Protein AF-A0A7S1DHY3-F1 (afdb_monomer_lite)

Radius of gyration: 20.11 Å; chains: 1; bounding box: 54×24×79 Å

pLDDT: mean 72.91, std 16.6, range [38.22, 94.81]

Foldseek 3Di:
DFDQVDDCDPCVVVPVPVVVVVVVVSVVVVVQVVVQVVQQVDQDPLRARQWDKDFDADPPPRHTFWIWTKGFFKAAPVVRDTPPDPHTDDDDDPDRIDGDIDGPDTTGGPVNPPVCPSVVNVVVRVVVRVVNNVSRVVVVPDPPDPPPDDD

Secondary structure (DSSP, 8-state):
---TT----TTGGG-HHHHHHHHHHHHHHHHHHHHHHHHHHS--TT----EEEEEEE-TTT--EEEEEEEEEEEEETTTTEEE--SSTTPPPPSSSEEEEEEEEEEEE-GGGTTSSHHHHHHHHHHHHHHHHHHHHHHTS-----------

InterPro domains:
  IPR000182 GNAT domain [PF00583] (84-130)
  IPR016181 Acyl-CoA N-acyltransferase [SSF55729] (36-130)

Structure (mmCIF, N/CA/C/O backbone):
data_AF-A0A7S1DHY3-F1
#
_entry.id   AF-A0A7S1DHY3-F1
#
loop_
_atom_site.group_PDB
_atom_site.id
_atom_site.type_symbol
_atom_site.label_atom_id
_atom_site.label_alt_id
_atom_site.label_comp_id
_atom_site.label_asym_id
_atom_site.label_entity_id
_atom_site.label_seq_id
_atom_site.pdbx_PDB_ins_code
_atom_site.Cartn_x
_atom_site.Cartn_y
_atom_site.Cartn_z
_atom_site.occupancy
_atom_site.B_iso_or_equiv
_atom_site.auth_seq_id
_atom_site.auth_comp_id
_atom_site.auth_asym_id
_atom_site.auth_atom_id
_atom_site.pdbx_PDB_model_num
ATOM 1 N N . MET A 1 1 ? -10.671 8.798 14.235 1.00 47.34 1 MET A N 1
ATOM 2 C CA . MET A 1 1 ? -9.869 8.187 13.155 1.00 47.34 1 MET A CA 1
ATOM 3 C C . MET A 1 1 ? -9.283 6.902 13.718 1.00 47.34 1 MET A C 1
ATOM 5 O O . MET A 1 1 ? -8.613 6.974 14.739 1.00 47.34 1 MET A O 1
ATOM 9 N N . GLU A 1 2 ? -9.636 5.742 13.169 1.00 54.94 2 GLU A N 1
ATOM 10 C CA . GLU A 1 2 ? -9.142 4.444 13.654 1.00 54.94 2 GLU A CA 1
ATOM 11 C C . GLU A 1 2 ? -7.736 4.199 13.078 1.00 54.94 2 GLU A C 1
ATOM 13 O O . GLU A 1 2 ? -7.519 4.402 11.884 1.00 54.94 2 GLU A O 1
ATOM 18 N N . CYS A 1 3 ? -6.761 3.830 13.914 1.00 61.16 3 CYS A N 1
ATOM 19 C CA . CYS A 1 3 ? -5.389 3.612 13.454 1.00 61.16 3 CYS A CA 1
ATOM 20 C C . CYS A 1 3 ? -5.254 2.225 12.807 1.00 61.16 3 CYS A C 1
ATOM 22 O O . CYS A 1 3 ? -5.506 1.198 13.438 1.00 61.16 3 CYS A O 1
ATOM 24 N N . PHE A 1 4 ? -4.823 2.192 11.543 1.00 64.44 4 PHE A N 1
ATOM 25 C CA . PHE A 1 4 ? -4.585 0.954 10.789 1.00 64.44 4 PHE A CA 1
ATOM 26 C C . PHE A 1 4 ? -3.299 0.225 11.204 1.00 64.44 4 PHE A C 1
ATOM 28 O O . PHE A 1 4 ? -3.138 -0.952 10.889 1.00 64.44 4 PHE A O 1
ATOM 35 N N . TYR A 1 5 ? -2.409 0.903 11.933 1.00 60.72 5 TYR A N 1
ATOM 36 C CA . TYR A 1 5 ? -1.080 0.418 12.319 1.00 60.72 5 TYR A CA 1
ATOM 37 C C . TYR A 1 5 ? -0.980 0.028 13.802 1.00 60.72 5 TYR A C 1
ATOM 39 O O . TYR A 1 5 ? 0.111 -0.049 14.362 1.00 60.72 5 TYR A O 1
ATOM 47 N N . GLY A 1 6 ? -2.122 -0.242 14.435 1.00 56.34 6 GLY A N 1
ATOM 48 C CA . GLY A 1 6 ? -2.207 -0.713 15.814 1.00 56.34 6 GLY A CA 1
ATOM 49 C C . GLY A 1 6 ? -3.155 0.130 16.659 1.00 56.34 6 GLY A C 1
ATOM 50 O O . GLY A 1 6 ? -3.212 1.351 16.535 1.00 56.34 6 GLY A O 1
ATOM 51 N N . GLY A 1 7 ? -3.912 -0.535 17.531 1.00 56.47 7 GLY A N 1
ATOM 52 C CA . GLY A 1 7 ? -4.746 0.136 18.526 1.00 56.47 7 GLY A CA 1
ATOM 53 C C . GLY A 1 7 ? -3.916 0.646 19.703 1.00 56.47 7 GLY A C 1
ATOM 54 O O . GLY A 1 7 ? -2.860 0.096 20.015 1.00 56.47 7 GLY A O 1
ATOM 55 N N . VAL A 1 8 ? -4.409 1.683 20.379 1.00 57.56 8 VAL A N 1
ATOM 56 C CA . VAL A 1 8 ? -3.923 2.057 21.712 1.00 57.56 8 VAL A CA 1
ATOM 57 C C . VAL A 1 8 ? -4.470 1.007 22.678 1.00 57.56 8 VAL A C 1
ATOM 59 O O . VAL A 1 8 ? -5.666 0.976 22.960 1.00 57.56 8 VAL A O 1
ATOM 62 N N . GLY A 1 9 ? -3.622 0.086 23.125 1.00 56.91 9 GLY A N 1
ATOM 63 C CA . GLY A 1 9 ? -3.957 -0.812 24.220 1.00 56.91 9 GLY A CA 1
ATOM 64 C C . GLY A 1 9 ? -4.030 -0.030 25.530 1.00 56.91 9 GLY A C 1
ATOM 65 O O . GLY A 1 9 ? -3.395 1.010 25.687 1.00 56.91 9 GLY A O 1
ATOM 66 N N . VAL A 1 10 ? -4.769 -0.547 26.511 1.00 57.09 10 VAL A N 1
ATOM 67 C CA . VAL A 1 10 ? -4.898 0.082 27.843 1.00 57.09 10 VAL A CA 1
ATOM 68 C C . VAL A 1 10 ? -3.526 0.303 28.509 1.00 57.09 10 VAL A C 1
ATOM 70 O O . VAL A 1 10 ? -3.339 1.262 29.249 1.00 57.09 10 VAL A O 1
ATOM 73 N N . LEU A 1 11 ? -2.537 -0.536 28.187 1.00 55.44 11 LEU A N 1
ATOM 74 C CA . LEU A 1 11 ? -1.160 -0.421 28.678 1.00 55.44 11 LEU A CA 1
ATOM 75 C C . LEU A 1 11 ? -0.338 0.685 27.991 1.00 55.44 11 LEU A C 1
ATOM 77 O O . LEU A 1 11 ? 0.666 1.123 28.545 1.00 55.44 11 LEU A O 1
ATOM 81 N N . ASP A 1 12 ? -0.762 1.183 26.829 1.00 57.12 12 ASP A N 1
ATOM 82 C CA . ASP A 1 12 ? -0.056 2.255 26.114 1.00 57.12 12 ASP A CA 1
ATOM 83 C C . ASP A 1 12 ? -0.299 3.630 26.738 1.00 57.12 12 ASP A C 1
ATOM 85 O O . ASP A 1 12 ? 0.563 4.505 26.661 1.00 57.12 12 ASP A O 1
ATOM 89 N N . PHE A 1 13 ? -1.425 3.796 27.441 1.00 57.84 13 PHE A N 1
ATOM 90 C CA . PHE A 1 13 ? -1.686 4.967 28.284 1.00 57.84 13 PHE A CA 1
ATOM 91 C C . PHE A 1 13 ? -0.663 5.115 29.415 1.00 57.84 13 PHE A C 1
ATOM 93 O O . PHE A 1 13 ? -0.383 6.230 29.850 1.00 57.84 13 PHE A O 1
ATOM 100 N N . LEU A 1 14 ? -0.086 4.003 29.875 1.00 66.19 14 LEU A N 1
ATOM 101 C CA . LEU A 1 14 ? 0.935 3.990 30.922 1.00 66.19 14 LEU A CA 1
ATOM 102 C C . LEU A 1 14 ? 2.349 4.229 30.366 1.00 66.19 14 LEU A C 1
ATOM 104 O O . LEU A 1 14 ? 3.288 4.391 31.142 1.00 66.19 14 LEU A O 1
ATOM 108 N N . ASN A 1 15 ? 2.512 4.278 29.038 1.00 76.12 15 ASN A N 1
ATOM 109 C CA . ASN A 1 15 ? 3.790 4.528 28.380 1.00 76.12 15 ASN A CA 1
ATOM 110 C C . ASN A 1 15 ? 3.675 5.682 27.359 1.00 76.12 15 ASN A C 1
ATOM 112 O O . ASN A 1 15 ? 3.512 5.453 26.153 1.00 76.12 15 ASN A O 1
ATOM 116 N N . PRO A 1 16 ? 3.792 6.942 27.817 1.00 75.88 16 PRO A N 1
ATOM 117 C CA . PRO A 1 16 ? 3.680 8.112 26.947 1.00 75.88 16 PRO A CA 1
ATOM 118 C C . PRO A 1 16 ? 4.741 8.133 25.836 1.00 75.88 16 PRO A C 1
ATOM 120 O O . PRO A 1 16 ? 4.466 8.616 24.739 1.00 75.88 16 PRO A O 1
ATOM 123 N N . LEU A 1 17 ? 5.926 7.555 26.069 1.00 80.31 17 LEU A N 1
ATOM 124 C CA . LEU A 1 17 ? 6.974 7.462 25.051 1.00 80.31 17 LEU A CA 1
ATOM 125 C C . LEU A 1 17 ? 6.560 6.542 23.895 1.00 80.31 17 LEU A C 1
ATOM 127 O O . LEU A 1 17 ? 6.716 6.917 22.733 1.00 80.31 17 LEU A O 1
ATOM 131 N N . ALA A 1 18 ? 5.984 5.376 24.199 1.00 72.62 18 ALA A N 1
ATOM 132 C CA . ALA A 1 18 ? 5.478 4.456 23.179 1.00 72.62 18 ALA A CA 1
ATOM 133 C C . ALA A 1 18 ? 4.355 5.095 22.345 1.00 72.62 18 ALA A C 1
ATOM 135 O O . ALA A 1 18 ? 4.302 4.919 21.126 1.00 72.62 18 ALA A O 1
ATOM 136 N N . SER A 1 19 ? 3.498 5.894 22.987 1.00 72.94 19 SER A N 1
ATOM 137 C CA . SER A 1 19 ? 2.446 6.655 22.307 1.00 72.94 19 SER A CA 1
ATOM 138 C C . SER A 1 19 ? 3.021 7.687 21.330 1.00 72.94 19 SER A C 1
ATOM 140 O O . SER A 1 19 ? 2.616 7.727 20.168 1.00 72.94 19 SER A O 1
ATOM 142 N N . VAL A 1 20 ? 4.019 8.474 21.750 1.00 78.69 20 VAL A N 1
ATOM 143 C CA . VAL A 1 20 ? 4.695 9.451 20.875 1.00 78.69 20 VAL A CA 1
ATOM 144 C C . VAL A 1 20 ? 5.402 8.759 19.708 1.00 78.69 20 VAL A C 1
ATOM 146 O O . VAL A 1 20 ? 5.259 9.190 18.565 1.00 78.69 20 VAL A O 1
ATOM 149 N N . GLN A 1 21 ? 6.119 7.661 19.960 1.00 78.62 21 GLN A N 1
ATOM 150 C CA . GLN A 1 21 ? 6.804 6.903 18.908 1.00 78.62 21 GLN A CA 1
ATOM 151 C C . GLN A 1 21 ? 5.833 6.394 17.839 1.00 78.62 21 GLN A C 1
ATOM 153 O O . GLN A 1 21 ? 6.118 6.514 16.648 1.00 78.62 21 GLN A O 1
ATOM 158 N N . ARG A 1 22 ? 4.660 5.884 18.234 1.00 74.31 22 ARG A N 1
ATOM 159 C CA . ARG A 1 22 ? 3.633 5.459 17.271 1.00 74.31 22 ARG A CA 1
ATOM 160 C C . ARG A 1 22 ? 3.072 6.611 16.461 1.00 74.31 22 ARG A C 1
ATOM 162 O O . ARG A 1 22 ? 2.916 6.453 15.256 1.00 74.31 22 ARG A O 1
ATOM 169 N N . LEU A 1 23 ? 2.798 7.753 17.090 1.00 77.31 23 LEU A N 1
ATOM 170 C CA . LEU A 1 23 ? 2.316 8.935 16.373 1.00 77.31 23 LEU A CA 1
ATOM 171 C C . LEU A 1 23 ? 3.339 9.417 15.338 1.00 77.31 23 LEU A C 1
ATOM 173 O O . LEU A 1 23 ? 2.960 9.735 14.213 1.00 77.31 23 LEU A O 1
ATOM 177 N N . LEU A 1 24 ? 4.631 9.410 15.680 1.00 79.62 24 LEU A N 1
ATOM 178 C CA . LEU A 1 24 ? 5.705 9.756 14.745 1.00 79.62 24 LEU A CA 1
ATOM 179 C C . LEU A 1 24 ? 5.798 8.762 13.581 1.00 79.62 24 LEU A C 1
ATOM 181 O O . LEU A 1 24 ? 5.895 9.180 12.428 1.00 79.62 24 LEU A O 1
ATOM 185 N N . LEU A 1 25 ? 5.728 7.457 13.862 1.00 78.31 25 LEU A N 1
ATOM 186 C CA . LEU A 1 25 ? 5.710 6.424 12.822 1.00 78.31 25 LEU A CA 1
ATOM 187 C C . LEU A 1 25 ? 4.488 6.572 11.912 1.00 78.31 25 LEU A C 1
ATOM 189 O O . LEU A 1 25 ? 4.631 6.543 10.693 1.00 78.31 25 LEU A O 1
ATOM 193 N N . GLN A 1 26 ? 3.307 6.789 12.489 1.00 79.94 26 GLN A N 1
ATOM 194 C CA . GLN A 1 26 ? 2.077 7.007 11.737 1.00 79.94 26 GLN A CA 1
ATOM 195 C C . GLN A 1 26 ? 2.198 8.235 10.828 1.00 79.94 26 GLN A C 1
ATOM 197 O O . GLN A 1 26 ? 1.942 8.121 9.634 1.00 79.94 26 GLN A O 1
ATOM 202 N N . GLN A 1 27 ? 2.652 9.379 11.349 1.00 81.00 27 GLN A N 1
ATOM 203 C CA . GLN A 1 27 ? 2.857 10.583 10.538 1.00 81.00 27 GLN A CA 1
ATOM 204 C C . GLN A 1 27 ? 3.864 10.359 9.407 1.00 81.00 27 GLN A C 1
ATOM 206 O O . GLN A 1 27 ? 3.653 10.834 8.290 1.00 81.00 27 GLN A O 1
ATOM 211 N N . GLN A 1 28 ? 4.953 9.634 9.672 1.00 81.81 28 GLN A N 1
ATOM 212 C CA . GLN A 1 28 ? 5.951 9.319 8.654 1.00 81.81 28 GLN A CA 1
ATOM 213 C C . GLN A 1 28 ? 5.353 8.450 7.540 1.00 81.81 28 GLN A C 1
ATOM 215 O O . GLN A 1 28 ? 5.576 8.728 6.361 1.00 81.81 28 GLN A O 1
ATOM 220 N N . VAL A 1 29 ? 4.563 7.437 7.902 1.00 79.38 29 VAL A N 1
ATOM 221 C CA . VAL A 1 29 ? 3.877 6.556 6.949 1.00 79.38 29 VAL A CA 1
ATOM 222 C C . VAL A 1 29 ? 2.815 7.315 6.154 1.00 79.38 29 VAL A C 1
ATOM 224 O O . VAL A 1 29 ? 2.756 7.175 4.937 1.00 79.38 29 VAL A O 1
ATOM 227 N N . GLU A 1 30 ? 2.012 8.160 6.801 1.00 83.38 30 GLU A N 1
ATOM 228 C CA . GLU A 1 30 ? 1.002 8.991 6.136 1.00 83.38 30 GLU A CA 1
ATOM 229 C C . GLU A 1 30 ? 1.640 9.979 5.155 1.00 83.38 30 GLU A C 1
ATOM 231 O O . GLU A 1 30 ? 1.165 10.133 4.028 1.00 83.38 30 GLU A O 1
ATOM 236 N N . LYS A 1 31 ? 2.746 10.621 5.552 1.00 83.50 31 LYS A N 1
ATOM 237 C CA . LYS A 1 31 ? 3.503 11.532 4.687 1.00 83.50 31 LYS A CA 1
ATOM 238 C C . LYS A 1 31 ? 4.060 10.805 3.468 1.00 83.50 31 LYS A C 1
ATOM 240 O O . LYS A 1 31 ? 3.971 11.327 2.355 1.00 83.50 31 LYS A O 1
ATOM 245 N N . ASP A 1 32 ? 4.622 9.619 3.676 1.00 82.12 32 ASP A N 1
ATOM 246 C CA . ASP A 1 32 ? 5.153 8.802 2.594 1.00 82.12 32 ASP A CA 1
ATOM 247 C C . ASP A 1 32 ? 4.032 8.341 1.652 1.00 82.12 32 ASP A C 1
ATOM 249 O O . ASP A 1 32 ? 4.088 8.620 0.456 1.00 82.12 32 ASP A O 1
ATOM 253 N N . LEU A 1 33 ? 2.940 7.779 2.180 1.00 83.94 33 LEU A N 1
ATOM 254 C CA . LEU A 1 33 ? 1.769 7.374 1.396 1.00 83.94 33 LEU A CA 1
ATOM 255 C C . LEU A 1 33 ? 1.178 8.544 0.592 1.00 83.94 33 LEU A C 1
ATOM 257 O O . LEU A 1 33 ? 0.879 8.398 -0.593 1.00 83.94 33 LEU A O 1
ATOM 261 N N . ALA A 1 34 ? 1.055 9.730 1.194 1.00 85.69 34 ALA A N 1
ATOM 262 C CA . ALA A 1 34 ? 0.583 10.926 0.500 1.00 85.69 34 ALA A CA 1
ATOM 263 C C . ALA A 1 34 ? 1.524 11.347 -0.642 1.00 85.69 34 ALA A C 1
ATOM 265 O O . ALA A 1 34 ? 1.056 11.799 -1.691 1.00 85.69 34 ALA A O 1
ATOM 266 N N . SER A 1 35 ? 2.839 11.194 -0.461 1.00 82.06 35 SER A N 1
ATOM 267 C CA . SER A 1 35 ? 3.828 11.419 -1.519 1.00 82.06 35 SER A CA 1
ATOM 268 C C . SER A 1 35 ? 3.638 10.426 -2.669 1.00 82.06 35 SER A C 1
ATOM 270 O O . SER A 1 35 ? 3.501 10.836 -3.823 1.00 82.06 35 SER A O 1
ATOM 272 N N . ARG A 1 36 ? 3.513 9.130 -2.355 1.00 80.31 36 ARG A N 1
ATOM 273 C CA . ARG A 1 36 ? 3.284 8.062 -3.343 1.00 80.31 36 ARG A CA 1
ATOM 274 C C . ARG A 1 36 ? 2.005 8.281 -4.142 1.00 80.31 36 ARG A C 1
ATOM 276 O O . ARG A 1 36 ? 2.046 8.283 -5.367 1.00 80.31 36 ARG A O 1
ATOM 283 N N . LEU A 1 37 ? 0.895 8.591 -3.472 1.00 83.94 37 LEU A N 1
ATOM 284 C CA . LEU A 1 37 ? -0.381 8.896 -4.126 1.00 83.94 37 LEU A CA 1
ATOM 285 C C . LEU A 1 37 ? -0.279 10.080 -5.097 1.00 83.94 37 LEU A C 1
ATOM 287 O O . LEU A 1 37 ? -0.900 10.059 -6.160 1.00 83.94 37 LEU A O 1
ATOM 291 N N . LYS A 1 38 ? 0.503 11.115 -4.763 1.00 82.88 38 LYS A N 1
ATOM 292 C CA . LYS A 1 38 ? 0.754 12.237 -5.682 1.00 82.88 38 LYS A CA 1
ATOM 293 C C . LYS A 1 38 ? 1.555 11.799 -6.903 1.00 82.88 38 LYS A C 1
ATOM 295 O O . LYS A 1 38 ? 1.288 12.303 -7.989 1.00 82.88 38 LYS A O 1
ATOM 300 N N . MET A 1 39 ? 2.510 10.890 -6.737 1.00 77.44 39 MET A N 1
ATOM 301 C CA . MET A 1 39 ? 3.316 10.377 -7.844 1.00 77.44 39 MET A CA 1
ATOM 302 C C . MET A 1 39 ? 2.526 9.431 -8.738 1.00 77.44 39 MET A C 1
ATOM 304 O O . MET A 1 39 ? 2.550 9.621 -9.941 1.00 77.44 39 MET A O 1
ATOM 308 N N . TYR A 1 40 ? 1.724 8.520 -8.184 1.00 80.25 40 TYR A N 1
ATOM 309 C CA . TYR A 1 40 ? 0.886 7.618 -8.988 1.00 80.25 40 TYR A CA 1
ATOM 310 C C . TYR A 1 40 ? -0.166 8.358 -9.819 1.00 80.25 40 TYR A C 1
ATOM 312 O O . TYR A 1 40 ? -0.591 7.876 -10.865 1.00 80.25 40 TYR A O 1
ATOM 320 N N . ARG A 1 41 ? -0.585 9.551 -9.375 1.00 75.38 41 ARG A N 1
ATOM 321 C CA . ARG A 1 41 ? -1.460 10.439 -10.157 1.00 75.38 41 ARG A CA 1
ATOM 322 C C . ARG A 1 41 ? -0.746 11.104 -11.331 1.00 75.38 41 ARG A C 1
ATOM 324 O O . ARG A 1 41 ? -1.403 11.454 -12.307 1.00 75.38 41 ARG A O 1
ATOM 331 N N . LYS A 1 42 ? 0.566 11.323 -11.233 1.00 67.81 42 LYS A N 1
ATOM 332 C CA . LYS A 1 42 ? 1.367 11.882 -12.322 1.00 67.81 42 LYS A CA 1
ATOM 333 C C . LYS A 1 42 ? 1.769 10.726 -13.233 1.00 67.81 42 LYS A C 1
ATOM 335 O O . LYS A 1 42 ? 2.575 9.888 -12.846 1.00 67.81 42 LYS A O 1
ATOM 340 N N . ARG A 1 43 ? 1.201 10.665 -14.438 1.00 59.97 43 ARG A N 1
ATOM 341 C CA . ARG A 1 43 ? 1.749 9.777 -15.468 1.00 59.97 43 ARG A CA 1
ATOM 342 C C . ARG A 1 43 ? 3.168 10.241 -15.786 1.00 59.97 43 ARG A C 1
ATOM 344 O O . ARG A 1 43 ? 3.387 11.439 -15.970 1.00 59.97 43 ARG A O 1
ATOM 351 N N . ASP A 1 44 ? 4.102 9.297 -15.799 1.00 60.47 44 ASP A N 1
ATOM 352 C CA . ASP A 1 44 ? 5.434 9.498 -16.366 1.00 60.47 44 ASP A CA 1
ATOM 353 C C . ASP A 1 44 ? 5.264 10.020 -17.814 1.00 60.47 44 ASP A C 1
ATOM 355 O O . ASP A 1 44 ? 4.298 9.605 -18.468 1.00 60.47 44 ASP A O 1
ATOM 359 N N . PRO A 1 45 ? 6.101 10.939 -18.333 1.00 53.03 45 PRO A N 1
ATOM 360 C CA . PRO A 1 45 ? 6.127 11.280 -19.761 1.00 53.03 45 PRO A CA 1
ATOM 361 C C . PRO A 1 45 ? 6.118 10.055 -20.690 1.00 53.03 45 PRO A C 1
ATOM 363 O O . PRO A 1 45 ? 5.500 10.117 -21.750 1.00 53.03 45 PRO A O 1
ATOM 366 N N . ASP A 1 46 ? 6.682 8.928 -20.246 1.00 55.62 46 ASP A N 1
ATOM 367 C CA . ASP A 1 46 ? 6.704 7.658 -20.986 1.00 55.62 46 ASP A CA 1
ATOM 368 C C . ASP A 1 46 ? 5.416 6.819 -20.825 1.00 55.62 46 ASP A C 1
ATOM 370 O O . ASP A 1 46 ? 5.329 5.680 -21.281 1.00 55.62 46 ASP A O 1
ATOM 374 N N . GLY A 1 47 ? 4.402 7.342 -20.129 1.00 58.00 47 GLY A N 1
ATOM 375 C CA . GLY A 1 47 ? 3.107 6.692 -19.910 1.00 58.00 47 GLY A CA 1
ATOM 376 C C . GLY A 1 47 ? 3.100 5.578 -18.857 1.00 58.00 47 GLY A C 1
ATOM 377 O O . GLY A 1 47 ? 2.024 5.082 -18.518 1.00 58.00 47 GLY A O 1
ATOM 378 N N . VAL A 1 48 ? 4.256 5.215 -18.295 1.00 59.53 48 VAL A N 1
ATOM 379 C CA . VAL A 1 48 ? 4.388 4.107 -17.338 1.00 59.53 48 VAL A CA 1
ATOM 380 C C . VAL A 1 48 ? 3.838 4.504 -15.964 1.00 59.53 48 VAL A C 1
ATOM 382 O O . VAL A 1 48 ? 4.269 5.481 -15.349 1.00 59.53 48 VAL A O 1
ATOM 385 N N . ALA A 1 49 ? 2.879 3.733 -15.445 1.00 67.69 49 ALA A N 1
ATOM 386 C CA . ALA A 1 49 ? 2.375 3.921 -14.087 1.00 67.69 49 ALA A CA 1
ATOM 387 C C . ALA A 1 49 ? 3.437 3.497 -13.060 1.00 67.69 49 ALA A C 1
ATOM 389 O O . ALA A 1 49 ? 3.905 2.365 -13.069 1.00 67.69 49 ALA A O 1
ATOM 390 N N . SER A 1 50 ? 3.794 4.384 -12.133 1.00 75.31 50 SER A N 1
ATOM 391 C CA . SER A 1 50 ? 4.817 4.136 -11.102 1.00 75.31 50 SER A CA 1
ATOM 392 C C . SER A 1 50 ? 4.320 3.290 -9.914 1.00 75.31 50 SER A C 1
ATOM 394 O O . SER A 1 50 ? 5.103 2.911 -9.041 1.00 75.31 50 SER A O 1
ATOM 396 N N . GLY A 1 51 ? 3.028 2.962 -9.885 1.00 82.62 51 GLY A N 1
ATOM 397 C CA . GLY A 1 51 ? 2.394 2.126 -8.871 1.00 82.62 51 GLY A CA 1
ATOM 398 C C . GLY A 1 51 ? 0.882 2.330 -8.817 1.00 82.62 51 GLY A C 1
ATOM 399 O O . GLY A 1 51 ? 0.294 3.028 -9.647 1.00 82.62 51 GLY A O 1
ATOM 400 N N . VAL A 1 52 ? 0.243 1.703 -7.834 1.00 87.12 52 VAL A N 1
ATOM 401 C CA . VAL A 1 52 ? -1.198 1.767 -7.603 1.00 87.12 52 VAL A CA 1
ATOM 402 C C . VAL A 1 52 ? -1.504 1.622 -6.118 1.00 87.12 52 VAL A C 1
ATOM 404 O O . VAL A 1 52 ? -0.952 0.771 -5.430 1.00 87.12 52 VAL A O 1
ATOM 407 N N . CYS A 1 53 ? -2.448 2.426 -5.639 1.00 89.75 53 CYS A N 1
ATOM 408 C CA . CYS A 1 53 ? -3.008 2.295 -4.303 1.00 89.75 53 CYS A CA 1
ATOM 409 C C . CYS A 1 53 ? -4.524 2.125 -4.418 1.00 89.75 53 CYS A C 1
ATOM 411 O O . CYS A 1 53 ? -5.186 2.876 -5.140 1.00 89.75 53 CYS A O 1
ATOM 413 N N . MET A 1 54 ? -5.066 1.114 -3.741 1.00 91.56 54 MET A N 1
ATOM 414 C CA . MET A 1 54 ? -6.490 0.785 -3.740 1.00 91.56 54 MET A CA 1
ATOM 415 C C . MET A 1 54 ? -7.007 0.684 -2.311 1.00 91.56 54 MET A C 1
ATOM 417 O O . MET A 1 54 ? -6.315 0.206 -1.416 1.00 91.56 54 MET A O 1
ATOM 421 N N . ALA A 1 55 ? -8.253 1.100 -2.114 1.00 93.69 55 ALA A N 1
ATOM 422 C CA . ALA A 1 55 ? -8.931 1.085 -0.828 1.00 93.69 55 ALA A CA 1
ATOM 423 C C . ALA A 1 55 ? -10.200 0.229 -0.906 1.00 93.69 55 ALA A C 1
ATOM 425 O O . ALA A 1 55 ? -10.927 0.274 -1.896 1.00 93.69 55 ALA A O 1
ATOM 426 N N . ALA A 1 56 ? -10.468 -0.530 0.154 1.00 94.38 56 ALA A N 1
ATOM 427 C CA . ALA A 1 56 ? -11.745 -1.188 0.386 1.00 94.38 56 ALA A CA 1
ATOM 428 C C . ALA A 1 56 ? -12.585 -0.277 1.278 1.00 94.38 56 ALA A C 1
ATOM 430 O O . ALA A 1 56 ? -12.179 0.039 2.398 1.00 94.38 56 ALA A O 1
ATOM 431 N N . VAL A 1 57 ? -13.738 0.140 0.771 1.00 94.12 57 VAL A N 1
ATOM 432 C CA . VAL A 1 57 ? -14.650 1.060 1.447 1.00 94.12 57 VAL A CA 1
ATOM 433 C C . VAL A 1 57 ? -16.001 0.373 1.593 1.00 94.12 57 VAL A C 1
ATOM 435 O O . VAL A 1 57 ? -16.453 -0.309 0.674 1.00 94.12 57 VAL A O 1
ATOM 438 N N . ASP A 1 58 ? -16.615 0.521 2.759 1.00 91.50 58 ASP A N 1
ATOM 439 C CA . ASP A 1 58 ? -17.982 0.086 2.999 1.00 91.50 58 ASP A CA 1
ATOM 440 C C . ASP A 1 58 ? -18.952 0.892 2.124 1.00 91.50 58 ASP A C 1
ATOM 442 O O . ASP A 1 58 ? -18.919 2.121 2.128 1.00 91.50 58 ASP A O 1
ATOM 446 N N . SER A 1 59 ? -19.794 0.217 1.343 1.00 91.12 59 SER A N 1
ATOM 447 C CA . SER A 1 59 ? -20.687 0.892 0.395 1.00 91.12 59 SER A CA 1
ATOM 448 C C . SER A 1 59 ? -21.830 1.654 1.062 1.00 91.12 59 SER A C 1
ATOM 450 O O . SER A 1 59 ? -22.376 2.562 0.442 1.00 91.12 59 SER A O 1
ATOM 452 N N . GLU A 1 60 ? -22.211 1.281 2.285 1.00 92.62 60 GLU A N 1
ATOM 453 C CA . GLU A 1 60 ? -23.319 1.909 3.007 1.00 92.62 60 GLU A CA 1
ATOM 454 C C . GLU A 1 60 ? -22.820 3.057 3.882 1.00 92.62 60 GLU A C 1
ATOM 456 O O . GLU A 1 60 ? -23.390 4.147 3.860 1.00 92.62 60 GLU A O 1
ATOM 461 N N . THR A 1 61 ? -21.741 2.832 4.637 1.00 91.06 61 THR A N 1
ATOM 462 C CA . THR A 1 61 ? -21.231 3.826 5.595 1.00 91.06 61 THR A CA 1
ATOM 463 C C . THR A 1 61 ? -20.126 4.712 5.027 1.00 91.06 61 THR A C 1
ATOM 465 O O . THR A 1 61 ? -19.827 5.758 5.599 1.00 91.06 61 THR A O 1
ATOM 468 N N . GLY A 1 62 ? -19.500 4.315 3.916 1.00 89.06 62 GLY A N 1
ATOM 469 C CA . GLY A 1 62 ? -18.308 4.981 3.390 1.00 89.06 62 GLY A CA 1
ATOM 470 C C . GLY A 1 62 ? -17.048 4.724 4.225 1.00 89.06 62 GLY A C 1
ATOM 471 O O . GLY A 1 62 ? -16.019 5.364 3.997 1.00 89.06 62 GLY A O 1
ATOM 472 N N . ASP A 1 63 ? -17.101 3.803 5.190 1.00 89.44 63 ASP A N 1
ATOM 473 C CA . ASP A 1 63 ? -15.982 3.534 6.086 1.00 89.44 63 ASP A CA 1
ATOM 474 C C . ASP A 1 63 ? -14.833 2.825 5.367 1.00 89.44 63 ASP A C 1
ATOM 476 O O . ASP A 1 63 ? -15.012 1.794 4.716 1.00 89.44 63 ASP A O 1
ATOM 480 N N . LEU A 1 64 ? -13.611 3.327 5.557 1.00 90.31 64 LEU A N 1
ATOM 481 C CA . LEU A 1 64 ? -12.407 2.658 5.075 1.00 90.31 64 LEU A CA 1
ATOM 482 C C . LEU A 1 64 ? -12.172 1.366 5.873 1.00 90.31 64 LEU A C 1
ATOM 484 O O . LEU A 1 64 ? -11.926 1.395 7.078 1.00 90.31 64 LEU A O 1
ATOM 488 N N . GLN A 1 65 ? -12.208 0.224 5.192 1.00 93.38 65 GLN A N 1
ATOM 489 C CA . GLN A 1 65 ? -12.020 -1.095 5.801 1.00 93.38 65 GLN A CA 1
ATOM 490 C C . GLN A 1 65 ? -10.570 -1.588 5.691 1.00 93.38 65 GLN A C 1
ATOM 492 O O . GLN A 1 65 ? -10.099 -2.373 6.517 1.00 93.38 65 GLN A O 1
ATOM 497 N N . GLY A 1 66 ? -9.844 -1.130 4.674 1.00 92.50 66 GLY A N 1
ATOM 498 C CA . GLY A 1 66 ? -8.456 -1.497 4.422 1.00 92.50 66 GLY A CA 1
ATOM 499 C C . GLY A 1 66 ? -7.940 -0.879 3.134 1.00 92.50 66 GLY A C 1
ATOM 500 O O . GLY A 1 66 ? -8.707 -0.326 2.348 1.00 92.50 66 GLY A O 1
ATOM 501 N N . PHE A 1 67 ? -6.641 -0.989 2.906 1.00 94.06 67 PHE A N 1
ATOM 502 C CA . PHE A 1 67 ? -6.022 -0.538 1.670 1.00 94.06 67 PHE A CA 1
ATOM 503 C C . PHE A 1 67 ? -4.788 -1.369 1.332 1.00 94.06 67 PHE A C 1
ATOM 505 O O . PHE A 1 67 ? -4.207 -2.049 2.183 1.00 94.06 67 PHE A O 1
ATOM 512 N N . VAL A 1 68 ? -4.409 -1.298 0.064 1.00 93.62 68 VAL A N 1
ATOM 513 C CA . VAL A 1 68 ? -3.214 -1.911 -0.498 1.00 93.62 68 VAL A CA 1
ATOM 514 C C . VAL A 1 68 ? -2.483 -0.883 -1.342 1.00 93.62 68 VAL A C 1
ATOM 516 O O . VAL A 1 68 ? -3.106 -0.108 -2.064 1.00 93.62 68 VAL A O 1
ATOM 519 N N . ASP A 1 69 ? -1.165 -0.883 -1.238 1.00 91.19 69 ASP A N 1
ATOM 520 C CA . ASP A 1 69 ? -0.277 -0.008 -1.981 1.00 91.19 69 ASP A CA 1
ATOM 521 C C . ASP A 1 69 ? 0.824 -0.848 -2.623 1.00 91.19 69 ASP A C 1
ATOM 523 O O . ASP A 1 69 ? 1.564 -1.552 -1.930 1.00 91.19 69 ASP A O 1
ATOM 527 N N . VAL A 1 70 ? 0.911 -0.786 -3.948 1.00 88.88 70 VAL A N 1
ATOM 528 C CA . VAL A 1 70 ? 1.913 -1.482 -4.747 1.00 88.88 70 VAL A CA 1
ATOM 529 C C . VAL A 1 70 ? 2.696 -0.457 -5.546 1.00 88.88 70 VAL A C 1
ATOM 531 O O . VAL A 1 70 ? 2.144 0.266 -6.373 1.00 88.88 70 VAL A O 1
ATOM 534 N N . SER A 1 71 ? 4.007 -0.445 -5.348 1.00 84.50 71 SER A N 1
ATOM 535 C CA . SER A 1 71 ? 4.929 0.369 -6.132 1.00 84.50 71 SER A CA 1
ATOM 536 C C . SER A 1 71 ? 5.595 -0.484 -7.201 1.00 84.50 71 SER A C 1
ATOM 538 O O . SER A 1 71 ? 5.887 -1.652 -6.957 1.00 84.50 71 SER A O 1
ATOM 540 N N . LEU A 1 72 ? 5.927 0.100 -8.351 1.00 78.44 72 LEU A N 1
ATOM 541 C CA . LEU A 1 72 ? 7.000 -0.455 -9.172 1.00 78.44 72 LEU A CA 1
ATOM 542 C C . LEU A 1 72 ? 8.324 0.014 -8.573 1.00 78.44 72 LEU A C 1
ATOM 544 O O . LEU A 1 72 ? 8.515 1.210 -8.343 1.00 78.44 72 LEU A O 1
ATOM 548 N N . THR A 1 73 ? 9.208 -0.922 -8.253 1.00 76.06 73 THR A N 1
ATOM 549 C CA . THR A 1 73 ? 10.515 -0.621 -7.665 1.00 76.06 73 THR A CA 1
ATOM 550 C C . THR A 1 73 ? 11.617 -1.372 -8.397 1.00 76.06 73 THR A C 1
ATOM 552 O O . THR A 1 73 ? 11.339 -2.271 -9.194 1.00 76.06 73 THR A O 1
ATOM 555 N N . LEU A 1 74 ? 12.860 -0.966 -8.158 1.00 75.50 74 LEU A N 1
ATOM 556 C CA . LEU A 1 74 ? 14.021 -1.584 -8.777 1.00 75.50 74 LEU A CA 1
ATOM 557 C C . LEU A 1 74 ? 14.362 -2.876 -8.039 1.00 75.50 74 LEU A C 1
ATOM 559 O O . LEU A 1 74 ? 14.450 -2.915 -6.810 1.00 75.50 74 LEU A O 1
ATOM 563 N N . TYR A 1 75 ? 14.538 -3.932 -8.813 1.00 77.19 75 TYR A N 1
ATOM 564 C CA . TYR A 1 75 ? 14.937 -5.249 -8.367 1.00 77.19 75 TYR A CA 1
ATOM 565 C C . TYR A 1 75 ? 16.265 -5.595 -9.030 1.00 77.19 75 TYR A C 1
ATOM 567 O O . TYR A 1 75 ? 16.341 -5.644 -10.256 1.00 77.19 75 TYR A O 1
ATOM 575 N N . ASP A 1 76 ? 17.299 -5.793 -8.222 1.00 79.19 76 ASP A N 1
ATOM 576 C CA . ASP A 1 76 ? 18.595 -6.282 -8.675 1.00 79.19 76 ASP A CA 1
ATOM 577 C C . ASP A 1 76 ? 18.556 -7.812 -8.707 1.00 79.19 76 ASP A C 1
ATOM 579 O O . ASP A 1 76 ? 18.420 -8.472 -7.670 1.00 79.19 76 ASP A O 1
ATOM 583 N N . GLU A 1 77 ? 18.654 -8.375 -9.911 1.00 76.62 77 GLU A N 1
ATOM 584 C CA . GLU A 1 77 ? 18.630 -9.823 -10.109 1.00 76.62 77 GLU A CA 1
ATOM 585 C C . GLU A 1 77 ? 19.909 -10.498 -9.604 1.00 76.62 77 GLU A C 1
ATOM 587 O O . GLU A 1 77 ? 19.842 -11.610 -9.080 1.00 76.62 77 GLU A O 1
ATOM 592 N N . ASN A 1 78 ? 21.060 -9.822 -9.691 1.00 79.56 78 ASN A N 1
ATOM 593 C CA . ASN A 1 78 ? 22.349 -10.394 -9.303 1.00 79.56 78 ASN A CA 1
ATOM 594 C C . ASN A 1 78 ? 22.449 -10.569 -7.786 1.00 79.56 78 ASN A C 1
ATOM 596 O O . ASN A 1 78 ? 22.989 -11.565 -7.305 1.00 79.56 78 ASN A O 1
ATOM 600 N N . SER A 1 79 ? 21.925 -9.602 -7.028 1.00 81.12 79 SER A N 1
ATOM 601 C CA . SER A 1 79 ? 21.888 -9.661 -5.562 1.00 81.12 79 SER A CA 1
ATOM 602 C C . SER A 1 79 ? 20.569 -10.192 -4.994 1.00 81.12 79 SER A C 1
ATOM 604 O O . SER A 1 79 ? 20.455 -10.346 -3.775 1.00 81.12 79 SER A O 1
ATOM 606 N N . ASN A 1 80 ? 19.590 -10.507 -5.853 1.00 78.56 80 ASN A N 1
ATOM 607 C CA . ASN A 1 80 ? 18.256 -10.984 -5.478 1.00 78.56 80 ASN A CA 1
ATOM 608 C C . ASN A 1 80 ? 17.593 -10.057 -4.433 1.00 78.56 80 ASN A C 1
ATOM 610 O O . ASN A 1 80 ? 17.057 -10.510 -3.415 1.00 78.56 80 ASN A O 1
ATOM 614 N N . ARG A 1 81 ? 17.679 -8.735 -4.653 1.00 78.56 81 ARG A N 1
ATOM 615 C CA . ARG A 1 81 ? 17.263 -7.705 -3.688 1.00 78.56 81 ARG A CA 1
ATOM 616 C C . ARG A 1 81 ? 16.442 -6.601 -4.343 1.00 78.56 81 ARG A C 1
ATOM 618 O O . ARG A 1 81 ? 16.746 -6.130 -5.432 1.00 78.56 81 ARG A O 1
ATOM 625 N N . PHE A 1 82 ? 15.429 -6.125 -3.623 1.00 72.81 82 PHE A N 1
ATOM 626 C CA . PHE A 1 82 ? 14.773 -4.864 -3.951 1.00 72.81 82 PHE A CA 1
ATOM 627 C C . PHE A 1 82 ? 15.607 -3.691 -3.448 1.00 72.81 82 PHE A C 1
ATOM 629 O O . PHE A 1 82 ? 15.800 -3.527 -2.239 1.00 72.81 82 PHE A O 1
ATOM 636 N N . ASP A 1 83 ? 16.043 -2.839 -4.365 1.00 68.19 83 ASP A N 1
ATOM 637 C CA . ASP A 1 83 ? 16.596 -1.542 -4.014 1.00 68.19 83 ASP A CA 1
ATOM 638 C C . ASP A 1 83 ? 15.453 -0.548 -3.87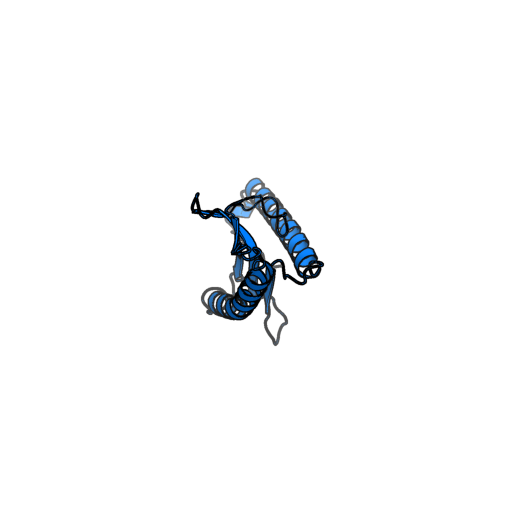7 1.00 68.19 83 ASP A C 1
ATOM 640 O O . ASP A 1 83 ? 15.059 0.167 -4.799 1.00 68.19 83 ASP A O 1
ATOM 644 N N . VAL A 1 84 ? 14.915 -0.510 -2.657 1.00 60.38 84 VAL A N 1
ATOM 645 C CA . VAL A 1 84 ? 13.875 0.429 -2.231 1.00 60.38 84 VAL A CA 1
ATOM 646 C C . VAL A 1 84 ? 14.509 1.816 -2.026 1.00 60.38 84 VAL A C 1
ATOM 648 O O . VAL A 1 84 ? 14.563 2.370 -0.928 1.00 60.38 84 VAL A O 1
ATOM 651 N N . GLY A 1 85 ? 15.095 2.367 -3.088 1.00 50.47 85 GLY A N 1
ATOM 652 C CA . GLY A 1 85 ? 15.781 3.651 -3.079 1.00 50.47 85 GLY A CA 1
ATOM 653 C C . GLY A 1 85 ? 14.785 4.799 -2.967 1.00 50.47 85 GLY A C 1
ATOM 654 O O . GLY A 1 85 ? 14.134 5.134 -3.947 1.00 50.47 85 GLY A O 1
ATOM 655 N N . LYS A 1 86 ? 14.692 5.417 -1.782 1.00 52.25 86 LYS A N 1
ATOM 656 C CA . LYS A 1 86 ? 14.098 6.748 -1.526 1.00 52.25 86 LYS A CA 1
ATOM 657 C C . LYS A 1 86 ? 12.783 7.040 -2.284 1.00 52.25 86 LYS A C 1
ATOM 659 O O . LYS A 1 86 ? 12.642 8.088 -2.902 1.00 52.25 86 LYS A O 1
ATOM 664 N N . GLY A 1 87 ? 11.801 6.149 -2.161 1.00 49.38 87 GLY A N 1
ATOM 665 C CA . GLY A 1 87 ? 10.436 6.364 -2.656 1.00 49.38 87 GLY A CA 1
ATOM 666 C C . GLY A 1 87 ? 10.207 5.964 -4.125 1.00 49.38 87 GLY A C 1
ATOM 667 O O . GLY A 1 87 ? 11.151 5.669 -4.851 1.00 49.38 87 GLY A O 1
ATOM 668 N N . PRO A 1 88 ? 8.940 5.879 -4.572 1.00 49.19 88 PRO A N 1
ATOM 669 C CA . PRO A 1 88 ? 8.625 5.490 -5.948 1.00 49.19 88 PRO A CA 1
ATOM 670 C C . PRO A 1 88 ? 9.170 6.475 -6.991 1.00 49.19 88 PRO A C 1
ATOM 672 O O . PRO A 1 88 ? 9.169 7.682 -6.772 1.00 49.19 88 PRO A O 1
ATOM 675 N N . GLY A 1 89 ? 9.550 5.970 -8.167 1.00 49.91 89 GLY A N 1
ATOM 676 C CA . GLY A 1 89 ? 9.919 6.808 -9.317 1.00 49.91 89 GLY A CA 1
ATOM 677 C C . GLY A 1 89 ? 11.381 7.265 -9.368 1.00 49.91 89 GLY A C 1
ATOM 678 O O . GLY A 1 89 ? 11.738 8.061 -10.236 1.00 49.91 89 GLY A O 1
ATOM 679 N N . THR A 1 90 ? 12.246 6.771 -8.483 1.00 51.19 90 THR A N 1
ATOM 680 C CA . THR A 1 90 ? 13.696 6.987 -8.583 1.00 51.19 90 THR A CA 1
ATOM 681 C C . THR A 1 90 ? 14.221 6.326 -9.863 1.00 51.19 90 THR A C 1
ATOM 683 O O . THR A 1 90 ? 13.886 5.174 -10.145 1.00 51.19 90 THR A O 1
ATOM 686 N N . LYS A 1 91 ? 14.988 7.070 -10.678 1.00 49.50 91 LYS A N 1
ATOM 687 C CA . LYS A 1 91 ? 15.500 6.584 -11.973 1.00 49.50 91 LYS A CA 1
ATOM 688 C C . LYS A 1 91 ? 16.274 5.273 -11.787 1.00 49.50 91 LYS A C 1
ATOM 690 O O . LYS A 1 91 ? 17.012 5.134 -10.815 1.00 49.50 91 LYS A O 1
ATOM 695 N N . ALA A 1 92 ? 16.065 4.333 -12.713 1.00 52.44 92 ALA A N 1
ATOM 696 C CA . ALA A 1 92 ? 16.729 3.034 -12.716 1.00 52.44 92 ALA A CA 1
ATOM 697 C C . ALA A 1 92 ? 18.249 3.225 -12.704 1.00 52.44 92 ALA A C 1
ATOM 699 O O . ALA A 1 92 ? 18.776 3.993 -13.507 1.00 52.44 92 ALA A O 1
ATOM 700 N N . PHE A 1 93 ? 18.928 2.569 -11.764 1.00 50.94 93 PHE A N 1
ATOM 701 C CA . PHE A 1 93 ? 20.382 2.472 -11.777 1.00 50.94 93 PHE A CA 1
ATOM 702 C C . PHE A 1 93 ? 20.816 1.623 -12.980 1.00 50.94 93 PHE A C 1
ATOM 704 O O . PHE A 1 93 ? 20.150 0.650 -13.338 1.00 50.94 93 PHE A O 1
ATOM 711 N N . GLU A 1 94 ? 21.907 2.034 -13.619 1.00 51.38 94 GLU A N 1
ATOM 712 C CA . GLU A 1 94 ? 22.475 1.405 -14.812 1.00 51.38 94 GLU A CA 1
ATOM 713 C C . GLU A 1 94 ? 22.817 -0.078 -14.575 1.00 51.38 94 GLU A C 1
ATOM 715 O O . GLU A 1 94 ? 23.476 -0.411 -13.595 1.00 51.38 94 GLU A O 1
ATOM 720 N N . GLY A 1 95 ? 22.397 -0.944 -15.510 1.00 55.62 95 GLY A N 1
ATOM 721 C CA . GLY A 1 95 ? 22.835 -2.341 -15.646 1.00 55.62 95 GLY A CA 1
ATOM 722 C C . GLY A 1 95 ? 22.260 -3.339 -14.629 1.00 55.62 95 GLY A C 1
ATOM 723 O O . GLY A 1 95 ? 22.597 -3.311 -13.454 1.00 55.62 95 GLY A O 1
ATOM 724 N N . GLY A 1 96 ? 21.440 -4.292 -15.094 1.00 61.47 96 GLY A N 1
ATOM 725 C CA . GLY A 1 96 ? 21.025 -5.469 -14.307 1.00 61.47 96 GLY A CA 1
ATOM 726 C C . GLY A 1 96 ? 19.867 -5.269 -13.320 1.00 61.47 96 GLY A C 1
ATOM 727 O O . GLY A 1 96 ? 19.545 -6.194 -12.577 1.00 61.47 96 GLY A O 1
ATOM 728 N N . THR A 1 97 ? 19.220 -4.097 -13.313 1.00 67.06 97 THR A N 1
ATOM 729 C CA . THR A 1 97 ? 18.025 -3.848 -12.492 1.00 67.06 97 THR A CA 1
ATOM 730 C C . THR A 1 97 ? 16.743 -3.893 -13.321 1.00 67.06 97 THR A C 1
ATOM 732 O O . THR A 1 97 ? 16.644 -3.285 -14.386 1.00 67.06 97 THR A O 1
ATOM 735 N N . LEU A 1 98 ? 15.733 -4.606 -12.820 1.00 72.00 98 LEU A N 1
ATOM 736 C CA . LEU A 1 98 ? 14.402 -4.698 -13.419 1.00 72.00 98 LEU A CA 1
ATOM 737 C C . LEU A 1 98 ? 13.378 -3.929 -12.593 1.00 72.00 98 LEU A C 1
ATOM 739 O O . LEU A 1 98 ? 13.459 -3.871 -11.367 1.00 72.00 98 LEU A O 1
ATOM 743 N N . ARG A 1 99 ? 12.346 -3.388 -13.247 1.00 72.62 99 ARG A N 1
ATOM 744 C CA . ARG A 1 99 ? 11.181 -2.864 -12.529 1.00 72.62 99 ARG A CA 1
ATOM 745 C C . ARG A 1 99 ? 10.263 -4.023 -12.163 1.00 72.62 99 ARG A C 1
ATOM 747 O O . ARG A 1 99 ? 9.676 -4.662 -13.032 1.00 72.62 99 ARG A O 1
ATOM 754 N N . ARG A 1 100 ? 10.115 -4.289 -10.867 1.00 79.25 100 ARG A N 1
ATOM 755 C CA . ARG A 1 100 ? 9.213 -5.323 -10.353 1.00 79.25 100 ARG A CA 1
ATOM 756 C C . ARG A 1 100 ? 8.171 -4.715 -9.414 1.00 79.25 100 ARG A C 1
ATOM 758 O O . ARG A 1 100 ? 8.480 -3.774 -8.675 1.00 79.25 100 ARG A O 1
ATOM 765 N N . PRO A 1 101 ? 6.931 -5.225 -9.431 1.00 82.50 101 PRO A N 1
ATOM 766 C CA . PRO A 1 101 ? 5.931 -4.831 -8.454 1.00 82.50 101 PRO A CA 1
ATOM 767 C C . PRO A 1 101 ? 6.352 -5.222 -7.039 1.00 82.50 101 PRO A C 1
ATOM 769 O O . PRO A 1 101 ? 6.788 -6.345 -6.794 1.00 82.50 101 PRO A O 1
ATOM 772 N N . TYR A 1 102 ? 6.174 -4.297 -6.106 1.00 84.94 102 TYR A N 1
ATOM 773 C CA . TYR A 1 102 ? 6.498 -4.458 -4.699 1.00 84.94 102 TYR A CA 1
ATOM 774 C C . TYR A 1 102 ? 5.313 -4.011 -3.844 1.00 84.94 102 TYR A C 1
ATOM 776 O O . TYR A 1 102 ? 4.850 -2.872 -3.950 1.00 84.94 102 TYR A O 1
ATOM 784 N N . LEU A 1 103 ? 4.821 -4.917 -2.995 1.00 87.56 103 LEU A N 1
ATOM 785 C CA . LEU A 1 103 ? 3.750 -4.640 -2.042 1.00 87.56 103 LEU A CA 1
ATOM 786 C C . LEU A 1 103 ? 4.292 -3.748 -0.923 1.00 87.56 103 LEU A C 1
ATOM 788 O O . LEU A 1 103 ? 4.902 -4.220 0.033 1.00 87.56 103 LEU A O 1
ATOM 792 N N . ALA A 1 104 ? 4.070 -2.449 -1.061 1.00 85.75 104 ALA A N 1
ATOM 793 C CA . ALA A 1 104 ? 4.667 -1.441 -0.208 1.00 85.75 104 ALA A CA 1
ATOM 794 C C . ALA A 1 104 ? 3.835 -1.162 1.053 1.00 85.75 104 ALA A C 1
ATOM 796 O O . ALA A 1 104 ? 4.398 -0.757 2.065 1.00 85.75 104 ALA A O 1
ATOM 797 N N . ASN A 1 105 ? 2.514 -1.380 1.014 1.00 88.38 105 ASN A N 1
ATOM 798 C CA . ASN A 1 105 ? 1.663 -1.484 2.204 1.00 88.38 105 ASN A CA 1
ATOM 799 C C . ASN A 1 105 ? 0.480 -2.429 1.957 1.00 88.38 105 ASN A C 1
ATOM 801 O O . ASN A 1 105 ? -0.095 -2.460 0.870 1.00 88.38 105 ASN A O 1
ATOM 805 N N . LEU A 1 106 ? 0.052 -3.126 3.009 1.00 91.88 106 LEU A N 1
ATOM 806 C CA . LEU A 1 106 ? -1.235 -3.814 3.067 1.00 91.88 106 LEU A CA 1
ATOM 807 C C . LEU A 1 106 ? -1.760 -3.746 4.497 1.00 91.88 106 LEU A C 1
ATOM 809 O O . LEU A 1 106 ? -1.153 -4.302 5.414 1.00 91.88 106 LEU A O 1
ATOM 813 N N . CYS A 1 107 ? -2.891 -3.074 4.692 1.00 90.81 107 CYS A N 1
ATOM 814 C CA . CYS A 1 107 ? -3.475 -2.900 6.016 1.00 90.81 107 CYS A CA 1
ATOM 815 C C . CYS A 1 107 ? -4.988 -3.107 5.988 1.00 90.81 107 CYS A C 1
ATOM 817 O O . CYS A 1 107 ? -5.679 -2.688 5.061 1.00 90.81 107 CYS A O 1
ATOM 819 N N . VAL A 1 108 ? -5.508 -3.736 7.042 1.00 90.88 108 VAL A N 1
ATOM 820 C CA . VAL A 1 108 ? -6.945 -3.926 7.274 1.00 90.88 108 VAL A CA 1
ATOM 821 C C . VAL A 1 108 ? -7.255 -3.440 8.679 1.00 90.88 108 VAL A C 1
ATOM 823 O O . VAL A 1 108 ? -6.581 -3.841 9.633 1.00 90.88 108 VAL A O 1
ATOM 826 N N . ALA A 1 109 ? -8.275 -2.592 8.798 1.00 88.38 109 ALA A N 1
ATOM 827 C CA . ALA A 1 109 ? -8.696 -2.045 10.079 1.00 88.38 109 ALA A CA 1
ATOM 828 C C . ALA A 1 109 ? -9.037 -3.188 11.055 1.00 88.38 109 ALA A C 1
ATOM 830 O O . ALA A 1 109 ? -9.676 -4.161 10.636 1.00 88.38 109 ALA A O 1
ATOM 831 N N . PRO A 1 110 ? -8.649 -3.098 12.343 1.00 86.06 110 PRO A N 1
ATOM 832 C CA . PRO A 1 110 ? -8.806 -4.187 13.311 1.00 86.06 110 PRO A CA 1
ATOM 833 C C . PRO A 1 110 ? -10.213 -4.799 13.346 1.00 86.06 110 PRO A C 1
ATOM 835 O O . PRO A 1 110 ? -10.361 -6.017 13.249 1.00 86.06 110 PRO A O 1
ATOM 838 N N . ARG A 1 111 ? -11.260 -3.963 13.356 1.00 85.81 111 ARG A N 1
ATOM 839 C CA . ARG A 1 111 ? -12.678 -4.384 13.351 1.00 85.81 111 ARG A CA 1
ATOM 840 C C . ARG A 1 111 ? -13.130 -5.135 12.082 1.00 85.81 111 ARG A C 1
ATOM 842 O O . ARG A 1 111 ? -14.223 -5.712 12.029 1.00 85.81 111 ARG A O 1
ATOM 849 N N . HIS A 1 112 ? -12.299 -5.133 11.044 1.00 88.62 112 HIS A N 1
ATOM 850 C CA . HIS A 1 112 ? -12.546 -5.767 9.753 1.00 88.62 112 HIS A CA 1
ATOM 851 C C . HIS A 1 112 ? -11.564 -6.911 9.439 1.00 88.62 112 HIS A C 1
ATOM 853 O O . HIS A 1 112 ? -11.672 -7.562 8.396 1.00 88.62 112 HIS A O 1
ATOM 859 N N . GLN A 1 113 ? -10.625 -7.210 10.338 1.00 87.31 113 GLN A N 1
ATOM 860 C CA . GLN A 1 113 ? -9.707 -8.332 10.164 1.00 87.31 113 GLN A CA 1
ATOM 861 C C . GLN A 1 113 ? -10.450 -9.674 10.155 1.00 87.31 113 GLN A C 1
ATOM 863 O O . GLN A 1 113 ? -11.557 -9.806 10.672 1.00 87.31 113 GLN A O 1
ATOM 868 N N . ARG A 1 114 ? -9.834 -10.686 9.529 1.00 89.38 114 ARG A N 1
ATOM 869 C CA . ARG A 1 114 ? -10.395 -12.043 9.359 1.00 89.38 114 ARG A CA 1
ATOM 870 C C . ARG A 1 114 ? -11.709 -12.114 8.557 1.00 89.38 114 ARG A C 1
ATOM 872 O O . ARG A 1 114 ? -12.322 -13.171 8.501 1.00 89.38 114 ARG A O 1
ATOM 879 N N . LYS A 1 115 ? -12.095 -11.038 7.858 1.00 92.56 115 LYS A N 1
ATOM 880 C CA . LYS A 1 115 ? -13.258 -10.996 6.942 1.00 92.56 115 LYS A CA 1
ATOM 881 C C . LYS A 1 115 ? -12.889 -11.159 5.458 1.00 92.56 115 LYS A C 1
ATOM 883 O O . LYS A 1 115 ? -13.699 -10.899 4.576 1.00 92.56 115 LYS A O 1
ATOM 888 N N . GLY A 1 116 ? -11.646 -11.542 5.156 1.00 94.19 116 GLY A N 1
ATOM 889 C CA . GLY A 1 116 ? -11.171 -11.747 3.780 1.00 94.19 116 GLY A CA 1
ATOM 890 C C . GLY A 1 116 ? -10.858 -10.472 2.982 1.00 94.19 116 GLY A C 1
ATOM 891 O O . GLY A 1 116 ? -10.559 -10.569 1.795 1.00 94.19 116 GLY A O 1
ATOM 892 N N . ILE A 1 117 ? -10.876 -9.288 3.605 1.00 94.19 117 ILE A N 1
ATOM 893 C CA . ILE A 1 117 ? -10.629 -8.001 2.924 1.00 94.19 117 ILE A CA 1
ATOM 894 C C . ILE A 1 117 ? -9.228 -7.923 2.316 1.00 94.19 117 ILE A C 1
ATOM 896 O O . ILE A 1 117 ? -9.102 -7.563 1.152 1.00 94.19 117 ILE A O 1
ATOM 900 N N . ALA A 1 118 ? -8.189 -8.332 3.051 1.00 94.25 118 ALA A N 1
ATOM 901 C CA . ALA A 1 118 ? -6.818 -8.357 2.532 1.00 94.25 118 ALA A CA 1
ATOM 902 C C . ALA A 1 118 ? -6.702 -9.202 1.253 1.00 94.25 118 ALA A C 1
ATOM 904 O O . ALA A 1 118 ? -6.106 -8.765 0.277 1.00 94.25 118 ALA A O 1
ATOM 905 N N . ARG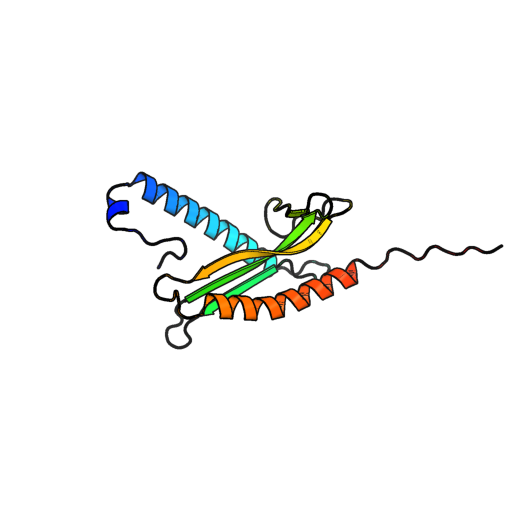 A 1 119 ? -7.343 -10.380 1.228 1.00 94.75 119 ARG A N 1
ATOM 906 C CA . ARG A 1 119 ? -7.362 -11.254 0.047 1.00 94.75 119 ARG A CA 1
ATOM 907 C C . ARG A 1 119 ? -8.031 -10.570 -1.144 1.00 94.75 119 ARG A C 1
ATOM 909 O O . ARG A 1 119 ? -7.493 -10.612 -2.240 1.00 94.75 119 ARG A O 1
ATOM 916 N N . ARG A 1 120 ? -9.177 -9.918 -0.925 1.00 94.69 120 ARG A N 1
ATOM 917 C CA . ARG A 1 120 ? -9.892 -9.181 -1.982 1.00 94.69 120 ARG A CA 1
ATOM 918 C C . ARG A 1 120 ? -9.072 -8.003 -2.513 1.00 94.69 120 ARG A C 1
ATOM 920 O O . ARG A 1 120 ? -9.050 -7.792 -3.718 1.00 94.69 120 ARG A O 1
ATOM 927 N N . LEU A 1 121 ? -8.388 -7.273 -1.630 1.00 94.81 121 LEU A N 1
ATOM 928 C CA . LEU A 1 121 ? -7.486 -6.184 -2.007 1.00 94.81 121 LEU A CA 1
ATOM 929 C C . LEU A 1 121 ? -6.316 -6.686 -2.860 1.00 94.81 121 LEU A C 1
ATOM 931 O O . LEU A 1 121 ? -6.032 -6.082 -3.887 1.00 94.81 121 LEU A O 1
ATOM 935 N N . ILE A 1 122 ? -5.680 -7.799 -2.472 1.00 93.81 122 ILE A N 1
ATOM 936 C CA . ILE A 1 122 ? -4.596 -8.412 -3.254 1.00 93.81 122 ILE A CA 1
ATOM 937 C C . ILE A 1 122 ? -5.103 -8.820 -4.640 1.00 93.81 122 ILE A C 1
ATOM 939 O O 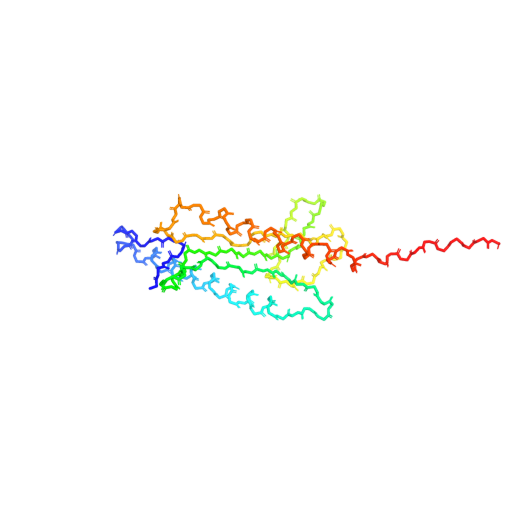. ILE A 1 122 ? -4.534 -8.382 -5.630 1.00 93.81 122 ILE A O 1
ATOM 943 N N . SER A 1 123 ? -6.207 -9.565 -4.736 1.00 92.31 123 SER A N 1
ATOM 944 C CA . SER A 1 123 ? -6.731 -9.979 -6.046 1.00 92.31 123 SER A CA 1
ATOM 945 C C . SER A 1 123 ? -7.094 -8.785 -6.938 1.00 92.31 123 SER A C 1
ATOM 947 O O . SER A 1 123 ? -6.785 -8.782 -8.124 1.00 92.31 123 SER A O 1
ATOM 949 N N . ALA A 1 124 ? -7.683 -7.728 -6.368 1.00 90.44 124 ALA A N 1
ATOM 950 C CA . ALA A 1 124 ? -8.003 -6.515 -7.122 1.00 90.44 124 ALA A CA 1
ATOM 951 C C . ALA A 1 124 ? -6.751 -5.772 -7.624 1.00 90.44 124 ALA A C 1
ATOM 953 O O . ALA A 1 124 ? -6.785 -5.151 -8.690 1.00 90.44 124 ALA A O 1
ATOM 954 N N . VAL A 1 125 ? -5.653 -5.815 -6.860 1.00 91.12 125 VAL A N 1
ATOM 955 C CA . VAL A 1 125 ? -4.397 -5.165 -7.242 1.00 91.12 125 VAL A CA 1
ATOM 956 C C . VAL A 1 125 ? -3.599 -6.004 -8.237 1.00 91.12 125 VAL A C 1
ATOM 958 O O . VAL A 1 125 ? -3.001 -5.428 -9.139 1.00 91.12 125 VAL A O 1
ATOM 961 N N . GLU A 1 126 ? -3.625 -7.336 -8.138 1.00 88.69 126 GLU A N 1
ATOM 962 C CA . GLU A 1 126 ? -2.960 -8.248 -9.082 1.00 88.69 126 GLU A CA 1
ATOM 963 C C . GLU A 1 126 ? -3.405 -7.971 -10.525 1.00 88.69 126 GLU A C 1
ATOM 965 O O . GLU A 1 126 ? -2.562 -7.752 -11.398 1.00 88.69 126 GLU A O 1
ATOM 970 N N . ASP A 1 127 ? -4.713 -7.833 -10.758 1.00 81.50 127 ASP A N 1
ATOM 971 C CA . ASP A 1 127 ? -5.281 -7.511 -12.076 1.00 81.50 127 ASP A CA 1
ATOM 972 C C . ASP A 1 127 ? -4.769 -6.180 -12.655 1.00 81.50 127 ASP A C 1
ATOM 974 O O . ASP A 1 127 ? -4.683 -5.998 -13.875 1.00 81.50 127 ASP A O 1
ATOM 978 N N . ARG A 1 128 ? -4.448 -5.215 -11.785 1.00 80.25 128 ARG A N 1
ATOM 979 C CA . ARG A 1 128 ? -3.898 -3.907 -12.170 1.00 80.25 128 ARG A CA 1
ATOM 980 C C . ARG A 1 128 ? -2.400 -3.996 -12.426 1.00 80.25 128 ARG A C 1
ATOM 982 O O . ARG A 1 128 ? -1.917 -3.486 -13.430 1.00 80.25 128 ARG A O 1
ATOM 989 N N . VAL A 1 129 ? -1.684 -4.671 -11.539 1.00 81.56 129 VAL A N 1
ATOM 990 C CA . VAL A 1 129 ? -0.229 -4.807 -11.561 1.00 81.56 129 VAL A CA 1
ATOM 991 C C . VAL A 1 129 ? 0.247 -5.614 -12.768 1.00 81.56 129 VAL A C 1
ATOM 993 O O . VAL A 1 129 ? 1.220 -5.219 -13.407 1.00 81.56 129 VAL A O 1
ATOM 996 N N . VAL A 1 130 ? -0.463 -6.684 -13.142 1.00 75.19 130 VAL A N 1
ATOM 997 C CA . VAL A 1 130 ? -0.149 -7.480 -14.342 1.00 75.19 130 VAL A CA 1
ATOM 998 C C . VAL A 1 130 ? -0.218 -6.632 -15.615 1.00 75.19 130 VAL A C 1
ATOM 1000 O O . VAL A 1 130 ? 0.589 -6.826 -16.522 1.00 75.19 130 VAL A O 1
ATOM 1003 N N . LYS A 1 131 ? -1.142 -5.665 -15.687 1.00 69.31 131 LYS A N 1
ATOM 1004 C CA . LYS A 1 131 ? -1.230 -4.739 -16.828 1.00 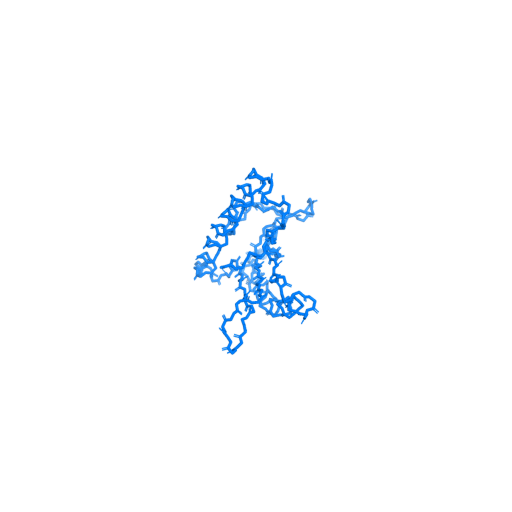69.31 131 LYS A CA 1
ATOM 1005 C C . LYS A 1 131 ? -0.018 -3.806 -16.877 1.00 69.31 131 LYS A C 1
ATOM 1007 O O . LYS A 1 131 ? 0.599 -3.685 -17.927 1.00 69.31 131 LYS A O 1
ATOM 1012 N N . PHE A 1 132 ? 0.380 -3.244 -15.734 1.00 67.62 132 PHE A N 1
ATOM 1013 C CA . PHE A 1 132 ? 1.530 -2.337 -15.651 1.00 67.62 132 PHE A CA 1
ATOM 1014 C C . PHE A 1 132 ? 2.869 -3.018 -15.944 1.00 67.62 132 PHE A C 1
ATOM 1016 O O . PHE A 1 132 ? 3.721 -2.428 -16.600 1.00 67.62 132 PHE A O 1
ATOM 1023 N N . ALA A 1 133 ? 3.057 -4.260 -15.487 1.00 64.00 133 ALA A N 1
ATOM 1024 C CA . ALA A 1 133 ? 4.282 -5.013 -15.751 1.00 64.00 133 ALA A CA 1
ATOM 1025 C C . ALA A 1 133 ? 4.470 -5.288 -17.255 1.00 6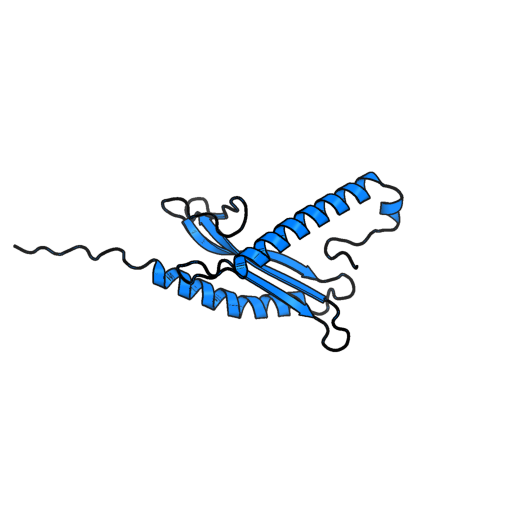4.00 133 ALA A C 1
ATOM 1027 O O . ALA A 1 133 ? 5.566 -5.122 -17.776 1.00 64.00 133 ALA A O 1
ATOM 1028 N N . ARG A 1 134 ? 3.387 -5.623 -17.970 1.00 65.38 134 ARG A N 1
ATOM 1029 C CA . ARG A 1 134 ? 3.422 -5.876 -19.422 1.00 65.38 134 ARG A CA 1
ATOM 1030 C C . ARG A 1 134 ? 3.685 -4.614 -20.248 1.00 65.38 134 ARG A C 1
ATOM 1032 O O . ARG A 1 134 ? 4.347 -4.686 -21.274 1.00 65.38 134 ARG A O 1
ATOM 1039 N N . GLU A 1 135 ? 3.169 -3.468 -19.812 1.00 59.25 135 GLU A N 1
ATOM 1040 C CA . GLU A 1 135 ? 3.412 -2.174 -20.467 1.00 59.25 135 GLU A CA 1
ATOM 1041 C C . GLU A 1 135 ? 4.849 -1.671 -20.236 1.00 59.25 135 GLU A C 1
ATOM 1043 O O . GLU A 1 135 ? 5.427 -1.048 -21.122 1.00 59.25 135 GLU A O 1
ATOM 1048 N N . GLY A 1 136 ? 5.444 -1.976 -19.077 1.00 53.44 136 GLY A N 1
ATOM 1049 C CA . GLY A 1 136 ? 6.835 -1.637 -18.762 1.00 53.44 136 GLY A CA 1
ATOM 1050 C C . GLY A 1 136 ? 7.872 -2.424 -19.570 1.00 53.44 136 GLY A C 1
ATOM 1051 O O . GLY A 1 136 ? 8.891 -1.850 -19.945 1.00 53.44 136 GLY A O 1
ATOM 1052 N N . ASP A 1 137 ? 7.601 -3.697 -19.879 1.00 51.53 137 ASP A N 1
ATOM 1053 C CA . ASP A 1 137 ? 8.511 -4.546 -20.665 1.00 51.53 137 ASP A CA 1
ATOM 1054 C C . ASP A 1 137 ? 8.519 -4.166 -22.162 1.00 51.53 137 ASP A C 1
ATOM 1056 O O . ASP A 1 137 ? 9.563 -4.213 -22.810 1.00 51.53 137 ASP A O 1
ATOM 1060 N N . ASN A 1 138 ? 7.389 -3.699 -22.710 1.00 46.66 138 ASN A N 1
ATOM 1061 C CA . ASN A 1 138 ? 7.281 -3.316 -24.127 1.00 46.66 138 ASN A CA 1
ATOM 1062 C C . ASN A 1 138 ? 8.023 -2.016 -24.493 1.00 46.66 138 ASN A C 1
ATOM 1064 O O . ASN A 1 138 ? 8.298 -1.797 -25.668 1.00 46.66 138 ASN A O 1
ATOM 1068 N N . ASN A 1 139 ? 8.370 -1.172 -23.517 1.00 44.47 139 ASN A N 1
ATOM 1069 C CA . ASN A 1 139 ? 9.172 0.040 -23.739 1.00 44.47 139 ASN A CA 1
ATOM 1070 C C . ASN A 1 139 ? 10.678 -0.175 -23.480 1.00 44.47 139 ASN A C 1
ATOM 1072 O O . ASN A 1 139 ? 11.464 0.749 -23.672 1.00 44.47 139 ASN A O 1
ATOM 1076 N N . GLY A 1 140 ? 11.089 -1.371 -23.037 1.00 42.78 140 GLY A N 1
ATOM 1077 C CA . GLY A 1 140 ? 12.496 -1.747 -22.836 1.00 42.78 140 GLY A CA 1
ATOM 1078 C C . GLY A 1 140 ? 13.114 -2.530 -24.001 1.00 42.78 140 GLY A C 1
ATOM 1079 O O . GLY A 1 140 ? 14.277 -2.917 -23.922 1.00 42.78 140 GLY A O 1
ATOM 1080 N N . GLY A 1 141 ? 12.345 -2.785 -25.063 1.00 38.66 141 GLY A N 1
ATOM 1081 C CA . GLY A 1 141 ? 12.740 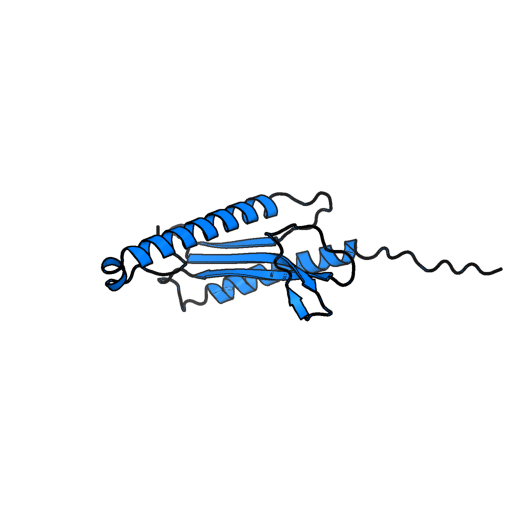-3.596 -26.211 1.00 38.66 141 GLY A CA 1
ATOM 1082 C C . GLY A 1 141 ? 12.992 -2.775 -27.470 1.00 38.66 141 GLY A C 1
ATOM 1083 O O . GLY A 1 141 ? 12.263 -2.929 -28.440 1.00 38.66 141 GLY A O 1
ATOM 1084 N N . ASP A 1 142 ? 14.026 -1.938 -27.463 1.00 39.59 142 ASP A N 1
ATOM 1085 C CA . ASP A 1 142 ? 14.722 -1.568 -28.702 1.00 39.59 142 ASP A CA 1
ATOM 1086 C C . ASP A 1 142 ? 16.234 -1.604 -28.445 1.00 39.59 142 ASP A C 1
ATOM 1088 O O . ASP A 1 142 ? 16.958 -0.610 -28.481 1.00 39.59 142 ASP A O 1
ATOM 1092 N N . ALA A 1 143 ? 16.710 -2.796 -28.077 1.00 44.03 143 ALA A N 1
ATOM 1093 C CA . ALA A 1 143 ? 18.105 -3.144 -28.276 1.00 44.03 143 ALA A CA 1
ATOM 1094 C C . ALA A 1 143 ? 18.247 -3.492 -29.759 1.00 44.03 143 ALA A C 1
ATOM 1096 O O . ALA A 1 143 ? 18.078 -4.644 -30.155 1.00 44.03 143 ALA A O 1
ATOM 1097 N N . SER A 1 144 ? 18.477 -2.441 -30.544 1.00 41.47 144 SER A N 1
ATOM 1098 C CA . SER A 1 144 ? 18.969 -2.435 -31.918 1.00 41.47 144 SER A CA 1
ATOM 1099 C C . SER A 1 144 ? 19.595 -3.766 -32.341 1.00 41.47 144 SER A C 1
ATOM 1101 O O . SER A 1 144 ? 20.604 -4.199 -31.775 1.00 41.47 144 SER A O 1
ATOM 1103 N N . GLU A 1 145 ? 18.974 -4.378 -33.348 1.00 38.22 145 GLU A N 1
ATOM 1104 C CA . GLU A 1 145 ? 19.449 -5.556 -34.066 1.00 38.22 145 GLU A CA 1
ATOM 1105 C C . GLU A 1 145 ? 20.951 -5.438 -34.390 1.00 38.22 145 GLU A C 1
ATOM 1107 O O . GLU A 1 145 ? 21.412 -4.367 -34.805 1.00 38.22 145 GLU A O 1
ATOM 1112 N N . PRO A 1 146 ? 21.747 -6.514 -34.253 1.00 40.69 146 PRO A N 1
ATOM 1113 C CA . PRO A 1 146 ? 23.073 -6.520 -34.838 1.00 40.69 146 PRO A CA 1
ATOM 1114 C C . PRO A 1 146 ? 22.911 -6.457 -36.359 1.00 40.69 146 PRO A C 1
ATOM 1116 O O . PRO A 1 146 ? 22.497 -7.423 -36.993 1.00 40.69 146 PRO A O 1
ATOM 1119 N N . SER A 1 147 ? 23.243 -5.298 -36.925 1.00 43.19 147 SER A N 1
ATOM 1120 C CA . SER A 1 147 ? 23.463 -5.092 -38.353 1.00 43.19 147 SER A CA 1
ATOM 1121 C C . SER A 1 147 ? 24.422 -6.164 -38.875 1.00 43.19 147 SER A C 1
ATOM 1123 O O . SER A 1 147 ? 25.641 -6.042 -38.739 1.00 43.19 147 SER A O 1
ATOM 1125 N N . SER A 1 148 ? 23.877 -7.201 -39.503 1.00 49.28 148 SER A N 1
ATOM 1126 C CA . SER A 1 148 ? 24.595 -8.061 -40.435 1.00 49.28 148 SER A CA 1
ATOM 1127 C C . SER A 1 148 ? 24.970 -7.225 -41.657 1.00 49.28 148 SER A C 1
ATOM 1129 O O . SER A 1 148 ? 24.223 -7.120 -42.626 1.00 49.28 148 SER A O 1
ATOM 1131 N N . ALA A 1 149 ? 26.137 -6.588 -41.584 1.00 44.56 149 ALA A N 1
ATOM 1132 C CA . ALA A 1 149 ? 26.832 -6.109 -42.764 1.00 44.56 149 ALA A CA 1
ATOM 1133 C C . ALA A 1 149 ? 27.596 -7.298 -43.365 1.00 44.56 149 ALA A C 1
ATOM 1135 O O . ALA A 1 149 ? 28.691 -7.639 -42.920 1.00 44.56 149 ALA A O 1
ATOM 1136 N N . ASP A 1 150 ? 26.957 -7.946 -44.337 1.00 46.44 150 ASP A N 1
ATOM 1137 C CA . ASP A 1 150 ? 27.618 -8.725 -45.382 1.00 46.44 150 ASP A CA 1
ATOM 1138 C C . ASP A 1 150 ? 28.437 -7.786 -46.290 1.00 46.44 150 ASP A C 1
ATOM 1140 O O . ASP A 1 150 ? 27.964 -6.694 -46.623 1.00 46.44 150 ASP A O 1
ATOM 1144 N N . GLY A 1 151 ? 29.608 -8.247 -46.754 1.00 38.28 151 GLY A N 1
ATOM 1145 C CA . GLY A 1 151 ? 30.300 -7.709 -47.939 1.00 38.28 151 GLY A CA 1
ATOM 1146 C C . GLY A 1 151 ? 31.766 -7.365 -47.752 1.00 38.28 151 GLY A C 1
ATOM 1147 O O . GLY A 1 151 ? 32.049 -6.164 -47.555 1.00 38.28 151 GLY A O 1
#

Organism: Hemiselmis andersenii (NCBI:txid464988)

Sequence (151 aa):
MECFYGGVGVLDFLNPLASVQRLLLQQQVEKDLASRLKMYRKRDPDGVASGVCMAAVDSETGDLQGFVDVSLTLYDENSNRFDVGKGPGTKAFEGGTLRRPYLANLCVAPRHQRKGIARRLISAVEDRVVKFAREGDNNGGDASEPSSADG